Protein AF-A0A7S6LXA8-F1 (afdb_monomer_lite)

Secondary structure (DSSP, 8-state):
-PPPGGGGGT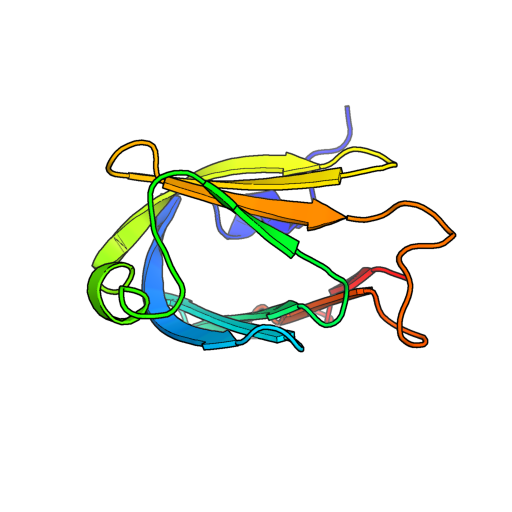TPBEEEEEEETTEEEEEEGGG-EEEE-S-EEEESS-GGGGGGGTT-BEEEEEE-SSEEEEEEGGG-EEEEE-STTT--SS-SEEEE-TTSPPEEE-

Foldseek 3Di:
DPPPPCVVQAFWFWADKQDDQQWIWTATPPRKIKIFRFGKDKDPDDNVCRVVSHGWGFHDWDDDQQWTWTATPPRIIIIGGNPPVRDPDPFGMWIDRPPDDIDTHD

Sequence (106 aa):
MEKSKLSVIQGLRVVDAVLAENGAGIIFENGINLAIYNKYELIGFSFTETQQLIGHFVTHVDEDINTIMIRFENSWALQVDMQNDAYTGPEAMQLCVPGKPIVIWN

pLDDT: mean 92.22, std 8.09, range [45.94, 98.19]

Radius of gyration: 12.71 Å; chains: 1; bounding box: 29×35×28 Å

Structure (mmCIF, N/CA/C/O backbone):
data_AF-A0A7S6LXA8-F1
#
_entry.id   AF-A0A7S6LXA8-F1
#
loop_
_atom_site.group_PDB
_atom_site.id
_atom_site.type_symbol
_atom_site.label_atom_id
_atom_site.label_alt_id
_atom_site.label_comp_id
_atom_site.label_asym_id
_atom_site.label_entity_id
_atom_site.label_seq_id
_atom_site.pdbx_PDB_ins_code
_atom_site.Cartn_x
_atom_site.Cartn_y
_atom_site.Cartn_z
_atom_site.occupancy
_atom_site.B_iso_or_equiv
_atom_site.auth_seq_id
_atom_site.auth_comp_id
_atom_site.auth_asym_id
_atom_site.auth_atom_id
_atom_site.pdbx_PDB_model_num
ATOM 1 N N . MET A 1 1 ? -8.182 -20.812 -5.555 1.00 45.94 1 MET A N 1
ATOM 2 C CA . MET A 1 1 ? -7.353 -19.602 -5.401 1.00 45.94 1 MET A CA 1
ATOM 3 C C . MET A 1 1 ? -7.144 -19.381 -3.924 1.00 45.94 1 MET A C 1
ATOM 5 O O . MET A 1 1 ? -8.130 -19.288 -3.200 1.00 45.94 1 MET A O 1
ATOM 9 N N . GLU A 1 2 ? -5.894 -19.392 -3.477 1.00 54.84 2 GLU A N 1
ATOM 10 C CA . GLU A 1 2 ? -5.554 -18.935 -2.130 1.00 54.84 2 GLU A CA 1
ATOM 11 C C . GLU A 1 2 ? -5.945 -17.456 -2.021 1.00 54.84 2 GLU A C 1
ATOM 13 O O . GLU A 1 2 ? -5.748 -16.693 -2.967 1.00 54.84 2 GLU A O 1
ATOM 18 N N . LYS A 1 3 ? -6.586 -17.056 -0.920 1.00 68.00 3 LYS A N 1
ATOM 19 C CA . LYS A 1 3 ? -6.861 -15.634 -0.689 1.00 68.00 3 LYS A CA 1
ATOM 20 C C . LYS A 1 3 ? -5.531 -14.938 -0.418 1.00 68.00 3 LYS A C 1
ATOM 22 O O . LYS A 1 3 ? -4.758 -15.437 0.395 1.00 68.00 3 LYS A O 1
ATOM 27 N N . SER A 1 4 ? -5.314 -13.784 -1.052 1.00 83.31 4 SER A N 1
ATOM 28 C CA . SER A 1 4 ? -4.171 -12.912 -0.763 1.00 83.31 4 SER A CA 1
ATOM 29 C C . SER A 1 4 ? -4.016 -12.715 0.746 1.00 83.31 4 SER A C 1
ATOM 31 O O . SER A 1 4 ? -5.007 -12.501 1.461 1.00 83.31 4 SER A O 1
ATOM 33 N N . LYS A 1 5 ? -2.775 -12.742 1.241 1.00 88.19 5 LYS A N 1
ATOM 34 C CA . LYS A 1 5 ? -2.492 -12.473 2.661 1.00 88.19 5 LYS A CA 1
ATOM 35 C C . LYS A 1 5 ? -2.853 -11.027 3.035 1.00 88.19 5 LYS A C 1
ATOM 37 O O . LYS A 1 5 ? -3.176 -10.763 4.191 1.00 88.19 5 LYS A O 1
ATOM 42 N N . LEU A 1 6 ? -2.905 -10.126 2.049 1.00 93.25 6 LEU A N 1
ATOM 43 C CA . LEU A 1 6 ? -3.374 -8.744 2.189 1.00 93.25 6 LEU A CA 1
ATOM 44 C C . LEU A 1 6 ? -4.895 -8.625 2.296 1.00 93.25 6 LEU A C 1
ATOM 46 O O . LEU A 1 6 ? -5.393 -7.564 2.650 1.00 93.25 6 LEU A O 1
ATOM 50 N N . SER A 1 7 ? -5.669 -9.689 2.068 1.00 93.56 7 SER A N 1
ATOM 51 C CA . SER A 1 7 ? -7.135 -9.619 2.201 1.00 93.56 7 SER A CA 1
ATOM 52 C C . SER A 1 7 ? -7.604 -9.167 3.593 1.00 93.56 7 SER A C 1
ATOM 54 O O . SER A 1 7 ? -8.725 -8.690 3.734 1.00 93.56 7 SER A O 1
ATOM 56 N N . VAL A 1 8 ? -6.741 -9.256 4.613 1.00 94.94 8 VAL A N 1
ATOM 57 C CA . VAL A 1 8 ? -6.995 -8.742 5.967 1.00 94.94 8 VAL A CA 1
ATOM 58 C C . VAL A 1 8 ? -7.100 -7.215 6.047 1.00 94.94 8 VAL A C 1
ATOM 60 O O . VAL A 1 8 ? -7.739 -6.726 6.972 1.00 94.94 8 VAL A O 1
ATOM 63 N N . ILE A 1 9 ? -6.499 -6.469 5.111 1.00 96.44 9 ILE A N 1
ATOM 64 C CA . ILE A 1 9 ? -6.600 -5.001 5.071 1.00 96.44 9 ILE A CA 1
ATOM 65 C C . ILE A 1 9 ? -7.773 -4.508 4.221 1.00 96.44 9 ILE A C 1
ATOM 67 O O . ILE A 1 9 ? -8.090 -3.323 4.254 1.00 96.44 9 ILE A O 1
ATOM 71 N N . GLN A 1 10 ? -8.445 -5.389 3.474 1.00 96.50 10 GLN A N 1
ATOM 72 C CA . GLN A 1 10 ? -9.585 -4.997 2.653 1.00 96.50 10 GLN A CA 1
ATOM 73 C C . GLN A 1 10 ? -10.771 -4.577 3.530 1.00 96.50 10 GLN A C 1
ATOM 75 O O . GLN A 1 10 ? -11.155 -5.278 4.465 1.00 96.50 10 GLN A O 1
ATOM 80 N N . GLY A 1 11 ? -11.357 -3.426 3.209 1.00 97.25 11 GLY A N 1
ATOM 81 C CA . GLY A 1 11 ? -12.405 -2.786 3.998 1.00 97.25 11 GLY A CA 1
ATOM 82 C C . GLY A 1 11 ? -11.893 -2.003 5.207 1.00 97.25 11 GLY A C 1
ATOM 83 O O . GLY A 1 11 ? -12.711 -1.398 5.891 1.00 97.25 11 GLY A O 1
ATOM 84 N N . LEU A 1 12 ? -10.580 -1.983 5.469 1.00 97.94 12 LEU A N 1
ATOM 85 C CA . LEU A 1 12 ? -10.014 -1.209 6.571 1.00 97.94 12 LEU A CA 1
ATOM 86 C C . LEU A 1 12 ? -9.739 0.235 6.163 1.00 97.94 12 LEU A C 1
ATOM 88 O O . LEU A 1 12 ? -9.329 0.521 5.033 1.00 97.94 12 LEU A O 1
ATOM 92 N N . ARG A 1 13 ? -9.915 1.142 7.123 1.00 98.19 13 ARG A N 1
ATOM 93 C CA . ARG A 1 13 ? -9.580 2.560 6.981 1.00 98.19 13 ARG A CA 1
ATOM 94 C C . ARG A 1 13 ? -8.093 2.816 7.208 1.00 98.19 13 ARG A C 1
ATOM 96 O O . ARG A 1 13 ? -7.518 2.304 8.171 1.00 98.19 13 ARG A O 1
ATOM 103 N N . VAL A 1 14 ? -7.497 3.669 6.381 1.00 98.06 14 VAL A N 1
ATOM 104 C CA . VAL A 1 14 ? -6.149 4.211 6.592 1.00 98.06 14 VAL A CA 1
ATOM 105 C C . VAL A 1 14 ? -6.189 5.226 7.735 1.00 98.06 14 VAL A C 1
ATOM 107 O O . VAL A 1 14 ? -6.966 6.182 7.714 1.00 98.06 14 VAL A O 1
ATOM 110 N N . VAL A 1 15 ? -5.362 5.003 8.751 1.00 98.00 15 VAL A N 1
ATOM 111 C CA . VAL A 1 15 ? -5.232 5.852 9.945 1.00 98.00 15 VAL A CA 1
ATOM 112 C C . VAL A 1 15 ? -4.015 6.761 9.841 1.00 98.00 15 VAL A C 1
ATOM 114 O O . VAL A 1 15 ? -4.078 7.901 10.290 1.00 98.00 15 VAL A O 1
ATOM 117 N N . ASP A 1 16 ? -2.935 6.266 9.244 1.00 97.38 16 ASP A N 1
ATOM 118 C CA . ASP A 1 16 ? -1.723 7.037 8.990 1.00 97.38 16 ASP A CA 1
ATOM 119 C C . ASP A 1 16 ? -1.017 6.490 7.745 1.00 97.38 16 ASP A C 1
ATOM 121 O O . ASP A 1 16 ? -1.143 5.305 7.418 1.00 97.38 16 ASP A O 1
ATOM 125 N N . ALA A 1 17 ? -0.287 7.350 7.046 1.00 96.25 17 ALA A N 1
ATOM 126 C CA . ALA A 1 17 ? 0.467 6.973 5.862 1.00 96.25 17 ALA A CA 1
ATOM 127 C C . ALA A 1 17 ? 1.689 7.876 5.674 1.00 96.25 17 ALA A C 1
ATOM 129 O O . ALA A 1 17 ? 1.605 9.105 5.721 1.00 96.25 17 ALA A O 1
ATOM 130 N N . VAL A 1 18 ? 2.820 7.244 5.379 1.00 95.12 18 VAL A N 1
ATOM 131 C CA . VAL A 1 18 ? 4.057 7.891 4.949 1.00 95.1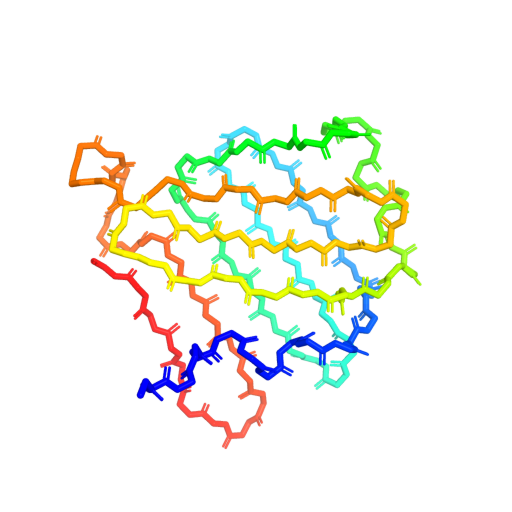2 18 VAL A CA 1
ATOM 132 C C . VAL A 1 18 ? 4.482 7.221 3.651 1.00 95.12 18 VAL A C 1
ATOM 134 O O . VAL A 1 18 ? 4.855 6.052 3.658 1.00 95.12 18 VAL A O 1
ATOM 137 N N . LEU A 1 19 ? 4.409 7.948 2.537 1.00 94.69 19 LEU A N 1
ATOM 138 C CA . LEU A 1 19 ? 4.789 7.462 1.212 1.00 94.69 19 LEU A CA 1
ATOM 139 C C . LEU A 1 19 ? 5.953 8.310 0.697 1.00 94.69 19 LEU A C 1
ATOM 141 O O . LEU A 1 19 ? 5.861 9.537 0.646 1.00 94.69 19 LEU A O 1
ATOM 145 N N . ALA A 1 20 ? 7.044 7.653 0.324 1.00 92.31 20 ALA A N 1
ATOM 146 C CA . ALA A 1 20 ? 8.225 8.257 -0.277 1.00 92.31 20 ALA A CA 1
ATOM 147 C C . ALA A 1 20 ? 8.754 7.389 -1.427 1.00 92.31 20 ALA A C 1
ATOM 149 O O . ALA A 1 20 ? 8.498 6.189 -1.486 1.00 92.31 20 ALA A O 1
ATOM 150 N N . GLU A 1 21 ? 9.555 7.967 -2.321 1.00 88.56 21 GLU A N 1
ATOM 151 C CA . GLU A 1 21 ? 10.095 7.250 -3.491 1.00 88.56 21 GLU A CA 1
ATOM 152 C C . GLU A 1 21 ? 10.875 5.970 -3.138 1.00 88.56 21 GLU A C 1
ATOM 154 O O . GLU A 1 21 ? 10.969 5.053 -3.948 1.00 88.56 21 GLU A O 1
ATOM 159 N N . ASN A 1 22 ? 11.436 5.899 -1.929 1.00 87.06 22 ASN A N 1
ATOM 160 C CA . ASN A 1 22 ? 12.260 4.792 -1.445 1.00 87.06 22 ASN A CA 1
ATOM 161 C C . ASN A 1 22 ? 11.551 3.871 -0.438 1.00 87.06 22 ASN A C 1
ATOM 163 O O . ASN A 1 22 ? 12.210 3.041 0.188 1.00 87.06 22 ASN A O 1
ATOM 167 N N . GLY A 1 23 ? 10.245 4.035 -0.244 1.00 92.25 23 GLY A N 1
ATOM 168 C CA . GLY A 1 23 ? 9.467 3.156 0.617 1.00 92.25 23 GLY A CA 1
ATOM 169 C C . GLY A 1 23 ? 8.165 3.777 1.096 1.00 92.25 23 GLY A C 1
ATOM 170 O O . GLY A 1 23 ? 7.953 4.990 1.032 1.00 92.25 23 GLY A O 1
ATOM 171 N N . ALA A 1 24 ? 7.287 2.923 1.598 1.00 95.50 24 ALA A N 1
ATOM 172 C CA . ALA A 1 24 ? 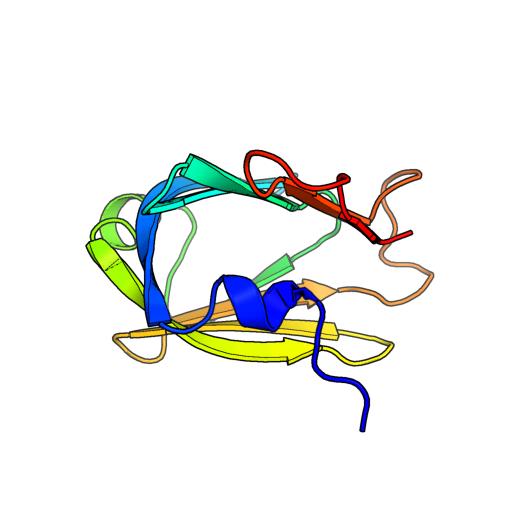6.012 3.329 2.161 1.00 95.50 24 ALA A CA 1
ATOM 173 C C . ALA A 1 24 ? 5.737 2.622 3.486 1.00 95.50 24 ALA A C 1
ATOM 175 O O . ALA A 1 24 ? 6.100 1.464 3.687 1.00 95.50 24 ALA A O 1
ATOM 176 N N . GLY A 1 25 ? 5.051 3.327 4.376 1.00 97.19 25 GLY A N 1
ATOM 177 C CA . GLY A 1 25 ? 4.457 2.790 5.589 1.00 97.19 25 GLY A CA 1
ATOM 178 C C . GLY A 1 25 ? 3.002 3.225 5.673 1.00 97.19 25 GLY A C 1
ATOM 179 O O . GLY A 1 25 ? 2.707 4.416 5.593 1.00 97.19 25 GLY A O 1
ATOM 180 N N . ILE A 1 26 ? 2.093 2.269 5.837 1.00 97.81 26 ILE A N 1
ATOM 181 C CA . ILE A 1 26 ? 0.657 2.523 5.968 1.00 97.81 26 ILE A CA 1
ATOM 182 C C . ILE A 1 26 ? 0.165 1.855 7.248 1.00 97.81 26 ILE A C 1
ATOM 184 O O . ILE A 1 26 ? 0.399 0.666 7.475 1.00 97.81 26 ILE A O 1
ATOM 188 N N . ILE A 1 27 ? -0.524 2.626 8.084 1.00 98.19 27 ILE A N 1
ATOM 189 C CA . ILE A 1 27 ? -1.204 2.137 9.280 1.00 98.19 27 ILE A CA 1
ATOM 190 C C . ILE A 1 27 ? -2.699 2.137 8.999 1.00 98.19 27 ILE A C 1
ATOM 192 O O . ILE A 1 27 ? -3.287 3.164 8.661 1.00 98.19 27 ILE A O 1
ATOM 196 N N . PHE A 1 28 ? -3.317 0.981 9.181 1.00 98.19 28 PHE A N 1
ATOM 197 C CA . PHE A 1 28 ? -4.756 0.797 9.101 1.00 98.19 28 PHE A CA 1
ATOM 198 C C . PHE A 1 28 ? -5.368 0.779 10.503 1.00 98.19 28 PHE A C 1
ATOM 200 O O . PHE A 1 28 ? -4.681 0.677 11.527 1.00 98.19 28 PHE A O 1
ATOM 207 N N . GLU A 1 29 ? -6.693 0.846 10.563 1.00 97.12 29 GLU A N 1
ATOM 208 C CA . GLU A 1 29 ? -7.413 0.604 11.806 1.00 97.12 29 GLU A CA 1
ATOM 209 C C . GLU A 1 29 ? -7.066 -0.764 12.420 1.00 97.12 29 GLU A C 1
ATOM 211 O O . GLU A 1 29 ? -6.529 -1.665 11.773 1.00 97.12 29 GLU A O 1
ATOM 216 N N . ASN A 1 30 ? -7.335 -0.901 13.718 1.00 95.38 30 ASN A N 1
ATOM 217 C CA . ASN A 1 30 ? -6.912 -2.044 14.536 1.00 95.38 30 ASN A CA 1
ATOM 218 C C . ASN A 1 30 ? -5.385 -2.196 14.687 1.00 95.38 30 ASN A C 1
ATOM 220 O O . ASN A 1 30 ? -4.932 -3.216 15.198 1.00 95.38 30 ASN A O 1
ATOM 224 N N . GLY A 1 31 ? -4.594 -1.192 14.287 1.00 95.94 31 GLY A N 1
ATOM 225 C CA . GLY A 1 31 ? -3.138 -1.182 14.460 1.00 95.94 31 GLY A CA 1
ATOM 226 C C . GLY A 1 31 ? -2.389 -2.091 13.485 1.00 95.94 31 GLY A C 1
ATOM 227 O O . GLY A 1 31 ? -1.248 -2.462 13.755 1.00 95.94 31 GLY A O 1
ATOM 228 N N . ILE A 1 32 ? -3.025 -2.477 12.375 1.00 98.12 32 ILE A N 1
ATOM 229 C CA . ILE A 1 32 ? -2.376 -3.242 11.308 1.00 98.12 32 ILE A CA 1
ATOM 230 C C . ILE A 1 32 ? -1.440 -2.307 10.542 1.00 98.12 32 ILE A C 1
ATOM 232 O O . ILE A 1 32 ? -1.830 -1.198 10.185 1.00 98.12 32 ILE A O 1
ATOM 236 N N . ASN A 1 33 ? -0.213 -2.751 10.283 1.00 97.75 33 ASN A N 1
ATOM 237 C CA . ASN A 1 33 ? 0.798 -1.967 9.577 1.00 97.75 33 ASN A CA 1
ATOM 238 C C . ASN A 1 33 ? 1.302 -2.728 8.348 1.00 97.75 33 ASN A C 1
ATOM 240 O O . ASN A 1 33 ? 1.588 -3.923 8.438 1.00 97.75 33 ASN A O 1
ATOM 244 N N . LEU A 1 34 ? 1.419 -2.022 7.226 1.00 97.94 34 LEU A N 1
ATOM 245 C CA . LEU A 1 34 ? 2.083 -2.485 6.014 1.00 97.94 34 LEU A CA 1
ATOM 246 C C . LEU A 1 34 ? 3.291 -1.589 5.732 1.00 97.94 34 LEU A C 1
ATOM 248 O O . LEU A 1 34 ? 3.143 -0.372 5.615 1.00 97.94 34 LEU A O 1
ATOM 252 N N . ALA A 1 35 ? 4.458 -2.201 5.575 1.00 97.31 35 ALA A N 1
ATOM 253 C CA . ALA A 1 35 ? 5.667 -1.559 5.086 1.00 97.31 35 ALA A CA 1
ATOM 254 C C . ALA A 1 35 ? 6.018 -2.094 3.692 1.00 97.31 35 ALA A C 1
ATOM 256 O O . ALA A 1 35 ? 5.890 -3.293 3.433 1.00 97.31 35 ALA A O 1
ATOM 257 N N . ILE A 1 36 ? 6.455 -1.202 2.807 1.00 96.06 36 ILE A N 1
ATOM 258 C CA . ILE A 1 36 ? 6.804 -1.485 1.413 1.00 96.06 36 ILE A CA 1
ATOM 259 C C . ILE A 1 36 ? 8.209 -0.944 1.172 1.00 96.06 36 ILE A C 1
ATOM 261 O O . ILE A 1 36 ? 8.471 0.238 1.413 1.00 96.06 36 ILE A O 1
ATOM 265 N N . TYR A 1 37 ? 9.097 -1.814 0.702 1.00 94.12 37 TYR A N 1
ATOM 266 C CA . TYR A 1 37 ? 10.515 -1.522 0.478 1.00 94.12 37 TYR A CA 1
ATOM 267 C C . TYR A 1 37 ? 10.897 -1.587 -1.006 1.00 94.12 37 TYR A C 1
ATOM 269 O O . TYR A 1 37 ? 11.840 -0.918 -1.435 1.00 94.12 37 TYR A O 1
ATOM 277 N N . ASN A 1 38 ? 10.148 -2.364 -1.794 1.00 93.06 38 ASN A N 1
ATOM 278 C CA . ASN A 1 38 ? 10.295 -2.402 -3.245 1.00 93.06 38 ASN A CA 1
ATOM 279 C C . ASN A 1 38 ? 9.784 -1.124 -3.911 1.00 93.06 38 ASN A C 1
ATOM 281 O O . ASN A 1 38 ? 9.058 -0.322 -3.316 1.00 93.06 38 ASN A O 1
ATOM 285 N N . LYS A 1 39 ? 10.150 -0.962 -5.188 1.00 92.69 39 LYS A N 1
ATOM 286 C CA . LYS A 1 39 ? 9.577 0.078 -6.042 1.00 92.69 39 LYS A CA 1
ATOM 287 C C . LYS A 1 39 ? 8.063 -0.073 -6.111 1.00 92.69 39 LYS A C 1
ATOM 289 O O . LYS A 1 39 ? 7.530 -1.178 -6.211 1.00 92.69 39 LYS A O 1
ATOM 294 N N . TYR A 1 40 ? 7.387 1.062 -6.090 1.00 94.81 40 TYR A N 1
ATOM 295 C CA . TYR A 1 40 ? 5.949 1.124 -6.238 1.00 94.81 40 TYR A CA 1
ATOM 296 C C . TYR A 1 40 ? 5.548 2.408 -6.952 1.00 94.81 40 TYR A C 1
ATOM 298 O O . TYR A 1 4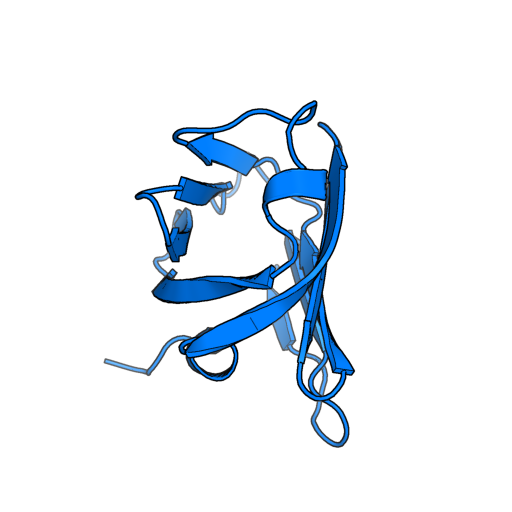0 ? 6.291 3.392 -6.976 1.00 94.81 40 TYR A O 1
ATOM 306 N N . GLU A 1 41 ? 4.353 2.386 -7.520 1.00 95.00 41 GLU A N 1
ATOM 307 C CA . GLU A 1 41 ? 3.752 3.509 -8.219 1.00 95.00 41 GLU A CA 1
ATOM 308 C C . GLU A 1 41 ? 2.446 3.919 -7.541 1.00 95.00 41 GLU A C 1
ATOM 310 O O . GLU A 1 41 ? 1.716 3.093 -6.980 1.00 95.00 41 GLU A O 1
ATOM 315 N N . LEU A 1 42 ? 2.157 5.219 -7.605 1.00 95.62 42 LEU A N 1
ATOM 316 C CA . LEU A 1 42 ? 0.901 5.800 -7.152 1.00 95.62 42 LEU A CA 1
ATOM 317 C C . LEU A 1 42 ? 0.026 6.097 -8.369 1.00 95.62 42 LEU A C 1
ATOM 319 O O . LEU A 1 42 ? 0.445 6.784 -9.300 1.00 95.62 42 LEU A O 1
ATOM 323 N N . ILE A 1 43 ? -1.198 5.578 -8.362 1.00 96.38 43 ILE A N 1
ATOM 324 C CA . ILE A 1 43 ? -2.162 5.736 -9.449 1.00 96.38 43 ILE A CA 1
ATOM 325 C C . ILE A 1 43 ? -3.299 6.619 -8.950 1.00 96.38 43 ILE A C 1
ATOM 327 O O . ILE A 1 43 ? -3.974 6.292 -7.975 1.00 96.38 43 ILE A O 1
ATOM 331 N N . GLY A 1 44 ? -3.525 7.738 -9.639 1.00 94.19 44 GLY A N 1
ATOM 332 C CA . GLY A 1 44 ? -4.597 8.686 -9.322 1.00 94.19 44 GLY A CA 1
ATOM 333 C C . GLY A 1 44 ? -4.274 9.686 -8.206 1.00 94.19 44 GLY A C 1
ATOM 334 O O . GLY A 1 44 ? -5.109 10.545 -7.937 1.00 94.19 44 GLY A O 1
ATOM 335 N N . PHE 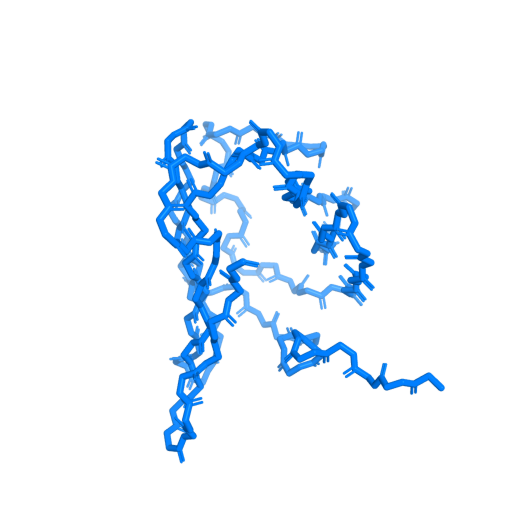A 1 45 ? -3.086 9.603 -7.600 1.00 94.00 45 PHE A N 1
ATOM 336 C CA . PHE A 1 45 ? -2.565 10.555 -6.614 1.00 94.00 45 PHE A CA 1
ATOM 337 C C . PHE A 1 45 ? -1.026 10.550 -6.603 1.00 94.00 45 PHE A C 1
ATOM 339 O O . PHE A 1 45 ? -0.393 9.737 -7.277 1.00 94.00 45 PHE A O 1
ATOM 346 N N . SER A 1 46 ? -0.424 11.467 -5.849 1.00 93.19 46 SER A N 1
ATOM 347 C CA . SER A 1 46 ? 1.026 11.679 -5.764 1.00 93.19 46 SER A CA 1
ATOM 348 C C . SER A 1 46 ? 1.550 11.669 -4.324 1.00 93.19 46 SER A C 1
ATOM 350 O O . SER A 1 46 ? 0.793 11.776 -3.359 1.00 93.19 46 SER A O 1
ATOM 352 N N . PHE A 1 47 ? 2.877 11.617 -4.157 1.00 90.06 47 PHE A N 1
ATOM 353 C CA . PHE A 1 47 ? 3.523 11.655 -2.836 1.00 90.06 47 PHE A CA 1
ATOM 354 C C . PHE A 1 47 ? 3.171 12.912 -2.028 1.00 90.06 47 PHE A C 1
ATOM 356 O O . PHE A 1 47 ? 3.035 12.852 -0.805 1.00 90.06 47 PHE A O 1
ATOM 363 N N . THR A 1 48 ? 2.954 14.046 -2.700 1.00 89.06 48 THR A N 1
ATOM 364 C CA . THR A 1 48 ? 2.529 15.295 -2.048 1.00 89.06 48 THR A CA 1
ATOM 365 C C . THR A 1 48 ? 1.104 15.240 -1.501 1.00 89.06 48 THR A C 1
ATOM 367 O O . THR A 1 48 ? 0.730 16.061 -0.668 1.00 89.06 48 THR A O 1
ATOM 370 N N . GLU A 1 49 ? 0.315 14.256 -1.929 1.00 88.50 49 GLU A N 1
ATOM 371 C CA . GLU A 1 49 ? -1.084 14.066 -1.547 1.00 88.50 49 GLU A CA 1
ATOM 372 C C . GLU A 1 49 ? -1.254 12.926 -0.536 1.00 88.50 49 GLU A C 1
ATOM 374 O O . GLU A 1 49 ? -2.376 12.592 -0.179 1.00 88.50 49 GLU A O 1
ATOM 379 N N . THR A 1 50 ? -0.160 12.366 -0.005 1.00 85.25 50 THR A N 1
ATOM 380 C CA . THR A 1 50 ? -0.183 11.244 0.953 1.00 85.25 50 THR A CA 1
ATOM 381 C C . THR A 1 50 ? -1.143 11.466 2.122 1.00 85.25 50 THR A C 1
ATOM 383 O O . THR A 1 50 ? -1.869 10.559 2.514 1.00 85.25 50 THR A O 1
ATOM 386 N N . GLN A 1 51 ? -1.190 12.685 2.667 1.00 89.44 51 GLN A N 1
ATOM 387 C CA . GLN A 1 51 ? -2.079 13.019 3.785 1.00 89.44 51 GLN A CA 1
ATOM 388 C C . GLN A 1 51 ? -3.564 12.901 3.424 1.00 89.44 51 GLN A C 1
ATOM 390 O O . GLN A 1 51 ? -4.390 12.689 4.306 1.00 89.44 51 GLN A O 1
ATOM 395 N N . GLN A 1 52 ? -3.910 13.002 2.140 1.00 91.12 52 GLN A N 1
ATOM 396 C CA . GLN A 1 52 ? -5.279 12.813 1.677 1.00 91.12 52 GLN A CA 1
ATOM 397 C C . GLN A 1 52 ? -5.700 11.343 1.727 1.00 91.12 52 GLN A C 1
ATOM 399 O O . GLN A 1 52 ? -6.891 11.083 1.797 1.00 91.12 52 GLN A O 1
ATOM 404 N N . LEU A 1 53 ? -4.759 10.388 1.741 1.00 93.75 53 LEU A N 1
ATOM 405 C CA . LEU A 1 53 ? -5.057 8.958 1.876 1.00 93.75 53 LEU A CA 1
ATOM 406 C C . LEU A 1 53 ? -5.647 8.619 3.256 1.00 93.75 53 LEU A C 1
ATOM 408 O O . LEU A 1 53 ? -6.392 7.649 3.397 1.00 93.75 53 LEU A O 1
ATOM 412 N N . ILE A 1 54 ? -5.325 9.418 4.277 1.00 96.06 54 ILE A N 1
ATOM 413 C CA . ILE A 1 54 ? -5.801 9.218 5.645 1.00 96.06 54 ILE A CA 1
ATOM 414 C C . ILE A 1 54 ? -7.320 9.391 5.689 1.00 96.06 54 ILE A C 1
ATOM 416 O O . ILE A 1 54 ? -7.871 10.409 5.279 1.00 96.06 54 ILE A O 1
ATOM 420 N N . GLY A 1 55 ? -8.004 8.395 6.247 1.00 96.69 55 GLY A N 1
ATOM 421 C CA . GLY A 1 55 ? -9.458 8.355 6.334 1.00 96.69 55 GLY A CA 1
ATOM 422 C C . GLY A 1 55 ? -10.141 7.595 5.199 1.00 96.69 55 GLY A C 1
ATOM 423 O O . GLY A 1 55 ? -11.307 7.245 5.377 1.00 96.69 55 GLY A O 1
ATOM 424 N N . HIS A 1 56 ? -9.437 7.272 4.110 1.00 97.25 56 HIS A N 1
ATOM 425 C CA . HIS A 1 56 ? -9.976 6.432 3.040 1.00 97.25 56 HIS A CA 1
ATOM 426 C C . HIS A 1 56 ? -9.885 4.944 3.356 1.00 97.25 56 HIS A C 1
ATOM 428 O O . HIS A 1 56 ? -9.027 4.486 4.116 1.00 97.25 56 HIS A O 1
ATOM 434 N N . PHE A 1 57 ? -10.790 4.183 2.749 1.00 97.88 57 PHE A N 1
ATOM 435 C CA . PHE A 1 57 ? -10.878 2.737 2.911 1.00 97.88 57 PHE A CA 1
ATOM 436 C C . PHE A 1 57 ? -10.169 1.992 1.782 1.00 97.88 57 PHE A C 1
ATOM 438 O O . PHE A 1 57 ? -10.199 2.413 0.625 1.00 97.88 57 PHE A O 1
ATOM 445 N N . VAL A 1 58 ? -9.582 0.840 2.108 1.00 97.81 58 VAL A N 1
ATOM 446 C CA . VAL A 1 58 ? -9.117 -0.125 1.106 1.00 97.81 58 VAL A CA 1
ATOM 447 C C . VAL A 1 58 ? -10.336 -0.806 0.493 1.00 97.81 58 VAL A C 1
ATOM 449 O O . VAL A 1 58 ? -11.059 -1.538 1.168 1.00 97.81 58 VAL A O 1
ATOM 452 N N . THR A 1 59 ? -10.569 -0.593 -0.795 1.00 97.50 59 THR A N 1
ATOM 453 C CA . THR A 1 59 ? -11.716 -1.165 -1.511 1.00 97.50 59 THR A CA 1
ATOM 454 C C . THR A 1 59 ? -11.410 -2.565 -2.026 1.00 97.50 59 THR A C 1
ATOM 456 O O . THR A 1 59 ? -12.275 -3.446 -1.992 1.00 97.50 59 THR A O 1
ATOM 459 N N . HIS A 1 60 ? -10.172 -2.794 -2.466 1.00 96.12 60 HIS A N 1
ATOM 460 C CA . HIS A 1 60 ? -9.769 -4.053 -3.078 1.00 96.12 60 HIS A CA 1
ATOM 461 C C . HIS A 1 60 ? -8.263 -4.285 -2.984 1.00 96.12 60 HIS A C 1
ATOM 463 O O . HIS A 1 60 ? -7.481 -3.337 -3.048 1.00 96.12 60 HIS A O 1
ATOM 469 N N . VAL A 1 61 ? -7.864 -5.552 -2.896 1.00 95.25 61 VAL A N 1
ATOM 470 C CA . VAL A 1 61 ? -6.464 -5.977 -2.992 1.00 95.25 61 VAL A CA 1
ATOM 471 C C . VAL A 1 61 ? -6.339 -7.082 -4.035 1.00 95.25 61 VAL A C 1
ATOM 473 O O . VAL A 1 61 ? -7.100 -8.048 -4.005 1.00 95.25 61 VAL A O 1
ATOM 476 N N . ASP A 1 62 ? -5.381 -6.937 -4.945 1.00 93.31 62 ASP A N 1
ATOM 477 C CA . ASP A 1 62 ? -4.960 -8.003 -5.852 1.00 93.31 62 ASP A CA 1
ATOM 478 C C . ASP A 1 62 ? -3.484 -8.303 -5.609 1.00 93.31 62 ASP A C 1
ATOM 480 O O . ASP A 1 62 ? -2.665 -7.399 -5.465 1.00 93.31 62 ASP A O 1
ATOM 484 N N . GLU A 1 63 ? -3.158 -9.585 -5.562 1.00 91.50 63 GLU A N 1
ATOM 485 C CA . GLU A 1 63 ? -1.797 -10.082 -5.405 1.00 91.50 63 GLU A CA 1
ATOM 486 C C . GLU A 1 63 ? -1.568 -11.114 -6.504 1.00 91.50 63 GLU A C 1
ATOM 488 O O . GLU A 1 63 ? -2.291 -12.114 -6.586 1.00 91.50 63 GLU A O 1
ATOM 493 N N . ASP A 1 64 ? -0.580 -10.852 -7.352 1.00 88.75 64 ASP A N 1
ATOM 494 C CA . ASP A 1 64 ? -0.053 -11.807 -8.314 1.00 88.75 64 ASP A CA 1
ATOM 495 C C . ASP A 1 64 ? 1.473 -11.939 -8.162 1.00 88.75 64 ASP A C 1
ATOM 497 O O . ASP A 1 64 ? 2.077 -11.375 -7.251 1.00 88.75 64 ASP A O 1
ATOM 501 N N . ILE A 1 65 ? 2.093 -12.762 -9.010 1.00 86.94 65 ILE A N 1
ATOM 502 C CA . ILE A 1 65 ? 3.525 -13.074 -8.912 1.00 86.94 65 ILE A CA 1
ATOM 503 C C . ILE A 1 65 ? 4.438 -11.882 -9.238 1.00 86.94 65 ILE A C 1
ATOM 505 O O . ILE A 1 65 ? 5.572 -11.849 -8.778 1.00 86.94 65 ILE A O 1
ATOM 509 N N . ASN A 1 66 ? 3.963 -10.921 -10.028 1.00 90.44 66 ASN A N 1
ATOM 510 C CA . ASN A 1 66 ? 4.750 -9.793 -10.522 1.00 90.44 66 ASN A CA 1
ATOM 511 C C . ASN A 1 66 ? 4.315 -8.464 -9.910 1.00 90.44 66 ASN A C 1
ATOM 513 O O . ASN A 1 66 ? 5.086 -7.510 -9.935 1.00 90.44 66 ASN A O 1
ATOM 517 N N . THR A 1 67 ? 3.091 -8.368 -9.397 1.00 93.50 67 THR A N 1
ATOM 518 C CA . THR A 1 67 ? 2.533 -7.122 -8.887 1.00 93.50 67 THR A CA 1
ATOM 519 C C . THR A 1 67 ? 1.620 -7.345 -7.695 1.00 93.50 67 THR A C 1
ATOM 521 O O . THR A 1 67 ? 0.894 -8.337 -7.588 1.00 93.50 67 THR A O 1
ATOM 524 N N . ILE A 1 68 ? 1.626 -6.361 -6.800 1.00 95.12 68 ILE A N 1
ATOM 525 C CA . ILE A 1 68 ? 0.643 -6.243 -5.729 1.00 95.12 68 ILE A CA 1
ATOM 526 C C . ILE A 1 68 ? -0.063 -4.906 -5.881 1.00 95.12 68 ILE A C 1
ATOM 528 O O . ILE A 1 68 ? 0.575 -3.860 -5.935 1.00 95.12 68 ILE A O 1
ATOM 532 N N . MET A 1 69 ? -1.389 -4.939 -5.930 1.00 96.31 69 MET A N 1
ATOM 533 C CA . MET A 1 69 ? -2.230 -3.770 -6.134 1.00 96.31 69 MET A CA 1
ATOM 534 C C . MET A 1 69 ? -3.154 -3.567 -4.937 1.00 96.31 69 MET A C 1
ATOM 536 O O . MET A 1 69 ? -4.010 -4.405 -4.646 1.00 96.31 69 MET A O 1
ATOM 540 N N . ILE A 1 70 ? -3.039 -2.411 -4.289 1.00 97.06 70 ILE A N 1
ATOM 541 C CA . ILE A 1 70 ? -3.912 -1.982 -3.194 1.00 97.06 70 ILE A CA 1
ATOM 542 C C . ILE A 1 70 ? -4.741 -0.809 -3.703 1.00 97.06 70 ILE A C 1
ATOM 544 O O . ILE A 1 70 ? -4.197 0.248 -4.012 1.00 97.06 70 ILE A O 1
ATOM 548 N N . ARG A 1 71 ? -6.058 -0.994 -3.802 1.00 97.56 71 ARG A N 1
ATOM 549 C CA . ARG A 1 71 ? -6.990 0.051 -4.236 1.00 97.56 71 ARG A CA 1
ATOM 550 C C . ARG A 1 71 ? -7.693 0.661 -3.042 1.00 97.56 71 ARG A C 1
ATOM 552 O O . ARG A 1 71 ? -8.153 -0.046 -2.145 1.00 97.56 71 ARG A O 1
ATOM 559 N N . PHE A 1 72 ? -7.820 1.972 -3.087 1.00 96.94 72 PHE A N 1
ATOM 560 C CA . PHE A 1 72 ? -8.516 2.774 -2.101 1.00 96.94 72 PHE A CA 1
ATOM 561 C C . PHE A 1 72 ? -9.821 3.311 -2.695 1.00 96.94 72 PHE A C 1
ATOM 563 O O . PHE A 1 72 ? -10.201 3.005 -3.832 1.00 96.94 72 PHE A O 1
ATOM 570 N N . GLU A 1 73 ? -10.547 4.097 -1.914 1.00 94.25 73 GLU A N 1
ATOM 571 C CA . GLU A 1 73 ? -11.619 4.940 -2.436 1.00 94.25 73 GLU A CA 1
ATOM 572 C C . GLU A 1 73 ? -11.079 5.954 -3.467 1.00 94.25 73 GLU A C 1
ATOM 574 O O . GLU A 1 73 ? -9.873 6.106 -3.653 1.00 94.25 73 GLU A O 1
ATOM 579 N N . ASN A 1 74 ? -11.977 6.634 -4.186 1.00 89.31 74 ASN A N 1
ATOM 580 C CA . ASN A 1 74 ?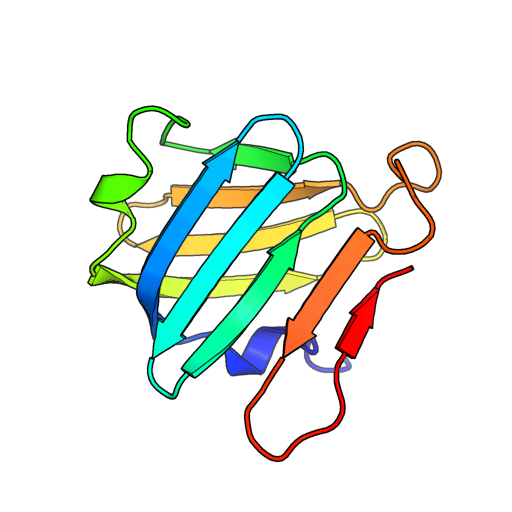 -11.628 7.630 -5.213 1.00 89.31 74 ASN A CA 1
ATOM 581 C C . ASN A 1 74 ? -10.787 7.101 -6.390 1.00 89.31 74 ASN A C 1
ATOM 583 O O . ASN A 1 74 ? -10.185 7.879 -7.125 1.00 89.31 74 ASN A O 1
ATOM 587 N N . SER A 1 75 ? -10.798 5.785 -6.625 1.00 92.25 75 SER A N 1
ATOM 588 C CA . SER A 1 75 ? -10.003 5.121 -7.673 1.00 92.25 75 SER A CA 1
ATOM 589 C C . SER A 1 75 ? -8.488 5.281 -7.505 1.00 92.25 75 SER A C 1
ATOM 591 O O . SER A 1 75 ? -7.742 5.073 -8.461 1.00 92.25 75 SER A O 1
ATOM 593 N N . TRP A 1 76 ? -8.027 5.634 -6.303 1.00 96.38 76 TRP A N 1
ATOM 594 C CA . TRP A 1 76 ? -6.607 5.667 -5.979 1.00 96.38 76 TRP A CA 1
ATOM 595 C C . TRP A 1 76 ? -6.062 4.260 -5.808 1.00 96.38 76 TRP A C 1
ATOM 597 O O . TRP A 1 76 ? -6.750 3.374 -5.292 1.00 96.38 76 TRP A O 1
ATOM 607 N N . ALA A 1 77 ? -4.814 4.052 -6.213 1.00 96.56 77 ALA A N 1
ATOM 608 C CA . ALA A 1 77 ? -4.160 2.773 -6.011 1.00 96.56 77 ALA A CA 1
ATOM 609 C C . ALA A 1 77 ? -2.658 2.904 -5.772 1.00 96.56 77 ALA A C 1
ATOM 611 O O . ALA A 1 77 ? -2.007 3.817 -6.278 1.00 96.56 77 ALA A O 1
ATOM 612 N N . LEU A 1 78 ? -2.131 1.953 -5.008 1.00 96.31 78 LEU A N 1
ATOM 613 C CA . LEU A 1 78 ? -0.708 1.715 -4.840 1.00 96.31 78 LEU A CA 1
ATOM 614 C C . LEU A 1 78 ? -0.377 0.383 -5.513 1.00 96.31 78 LEU A C 1
ATOM 616 O O . LEU A 1 78 ? -0.947 -0.649 -5.148 1.00 96.31 78 LEU A O 1
ATOM 620 N N . GLN A 1 79 ? 0.535 0.416 -6.481 1.00 96.31 79 GLN A N 1
ATOM 621 C CA . GLN A 1 79 ? 1.010 -0.765 -7.198 1.00 96.31 79 GLN A CA 1
ATOM 622 C C . GLN A 1 79 ? 2.471 -1.032 -6.839 1.00 96.31 79 GLN A C 1
ATOM 624 O O . GLN A 1 79 ? 3.338 -0.240 -7.190 1.00 96.31 79 GLN A O 1
ATOM 629 N N . VAL A 1 80 ? 2.749 -2.141 -6.160 1.00 95.31 80 VAL A N 1
ATOM 630 C CA . VAL A 1 80 ? 4.107 -2.595 -5.830 1.00 95.31 80 VAL A CA 1
ATOM 631 C C . VAL A 1 80 ? 4.613 -3.520 -6.927 1.00 95.31 80 VAL A C 1
ATOM 633 O O . VAL A 1 80 ? 3.896 -4.433 -7.349 1.00 95.31 80 VAL A O 1
ATOM 636 N N . ASP A 1 81 ? 5.846 -3.290 -7.367 1.00 93.75 81 ASP A N 1
ATOM 637 C CA . ASP A 1 81 ? 6.544 -4.159 -8.309 1.00 93.75 81 ASP A CA 1
ATOM 638 C C . ASP A 1 81 ? 7.201 -5.332 -7.560 1.00 93.75 81 ASP A C 1
ATOM 640 O O . ASP A 1 81 ? 8.024 -5.144 -6.656 1.00 93.75 81 ASP A O 1
ATOM 644 N N . MET A 1 82 ? 6.802 -6.547 -7.931 1.00 92.00 82 MET A N 1
ATOM 645 C CA . MET A 1 82 ? 7.269 -7.816 -7.362 1.00 92.00 82 MET A CA 1
ATOM 646 C C . MET A 1 82 ? 8.114 -8.614 -8.361 1.00 92.00 82 MET A C 1
ATOM 648 O O . MET A 1 82 ? 8.435 -9.775 -8.111 1.00 92.00 82 MET A O 1
ATOM 652 N N . GLN A 1 83 ? 8.481 -8.029 -9.505 1.00 89.56 83 GLN A N 1
ATOM 653 C CA . GLN A 1 83 ? 9.404 -8.682 -10.429 1.00 89.56 83 GLN A CA 1
ATOM 654 C C . GLN A 1 83 ? 10.776 -8.884 -9.781 1.00 89.56 83 GLN A C 1
ATOM 656 O O . GLN A 1 83 ? 11.234 -8.075 -8.977 1.00 89.56 83 GLN A O 1
ATOM 661 N N . ASN A 1 84 ? 11.466 -9.960 -10.165 1.00 81.50 84 ASN A N 1
ATOM 662 C CA . ASN A 1 84 ? 12.751 -10.347 -9.569 1.00 81.50 84 ASN A CA 1
ATOM 663 C C . ASN A 1 84 ? 13.831 -9.246 -9.630 1.00 81.50 84 ASN A C 1
ATOM 665 O O . ASN A 1 84 ? 14.723 -9.220 -8.787 1.00 81.50 84 ASN A O 1
ATOM 669 N N . ASP A 1 85 ? 13.784 -8.354 -10.620 1.00 84.06 85 ASP A N 1
ATOM 670 C CA . ASP A 1 85 ? 14.716 -7.232 -10.785 1.00 84.06 85 ASP A CA 1
ATOM 671 C C . ASP A 1 85 ? 14.282 -5.948 -10.052 1.00 84.06 85 ASP A C 1
ATOM 673 O O . ASP A 1 85 ? 15.069 -5.003 -9.949 1.00 84.06 85 ASP A O 1
ATOM 677 N N . ALA A 1 86 ? 13.064 -5.916 -9.505 1.00 79.25 86 ALA A N 1
ATOM 678 C CA . ALA A 1 86 ? 12.536 -4.805 -8.720 1.00 79.25 86 ALA A CA 1
ATOM 679 C C . ALA A 1 86 ? 12.975 -4.839 -7.247 1.00 79.25 86 ALA A C 1
ATOM 681 O O . ALA A 1 86 ? 12.838 -3.831 -6.547 1.00 79.25 86 ALA A O 1
ATOM 682 N N . TYR A 1 87 ? 13.523 -5.968 -6.786 1.00 77.25 87 TYR A N 1
ATOM 683 C CA . TYR A 1 87 ? 13.973 -6.148 -5.410 1.00 77.25 87 TYR A CA 1
ATOM 684 C C . TYR A 1 87 ? 15.159 -5.239 -5.084 1.00 77.25 87 TYR A C 1
ATOM 686 O O . TYR A 1 87 ? 16.259 -5.371 -5.622 1.00 77.25 87 TYR A O 1
ATOM 694 N N . THR A 1 88 ? 14.931 -4.312 -4.158 1.00 74.19 88 THR A N 1
ATOM 695 C CA . THR A 1 88 ? 15.935 -3.360 -3.654 1.00 74.19 88 THR A CA 1
ATOM 696 C C . THR A 1 88 ? 16.624 -3.853 -2.378 1.00 74.19 88 THR A C 1
ATOM 698 O O . THR A 1 88 ? 17.609 -3.258 -1.936 1.00 74.19 88 THR A O 1
ATOM 701 N N . GLY A 1 89 ? 16.139 -4.952 -1.795 1.00 78.31 89 GLY A N 1
ATOM 702 C CA . GLY A 1 89 ? 16.624 -5.554 -0.557 1.00 78.31 89 GLY A CA 1
ATOM 703 C C . GLY A 1 89 ? 16.112 -6.991 -0.375 1.00 78.31 89 GLY A C 1
ATOM 704 O O . GLY A 1 89 ? 15.511 -7.546 -1.292 1.00 78.31 89 GLY A O 1
ATOM 705 N N . PRO A 1 90 ? 16.355 -7.614 0.795 1.00 78.88 90 PRO A N 1
ATOM 706 C CA . PRO A 1 90 ? 15.945 -8.997 1.062 1.00 78.88 90 PRO A CA 1
ATOM 707 C C . PRO A 1 90 ? 14.428 -9.176 1.225 1.00 78.88 90 PRO A C 1
ATOM 709 O O . PRO A 1 90 ? 13.948 -10.305 1.223 1.00 78.88 90 PRO A O 1
ATOM 712 N N . GLU A 1 91 ? 13.688 -8.082 1.411 1.00 86.69 91 GLU A N 1
ATOM 713 C CA . GLU A 1 91 ? 12.252 -8.072 1.671 1.00 86.69 91 GLU A CA 1
ATOM 714 C C . GLU A 1 91 ? 11.607 -7.009 0.781 1.00 86.69 91 GLU A C 1
ATOM 716 O O . GLU A 1 91 ? 12.044 -5.859 0.776 1.00 86.69 91 GLU A O 1
ATOM 721 N N . ALA A 1 92 ? 10.560 -7.381 0.050 1.00 89.44 92 ALA A N 1
ATOM 722 C CA . ALA A 1 92 ? 9.767 -6.461 -0.757 1.00 89.44 92 ALA A CA 1
ATOM 723 C C . ALA A 1 92 ? 8.737 -5.711 0.091 1.00 89.44 92 ALA A C 1
ATOM 725 O O . ALA A 1 92 ? 8.521 -4.508 -0.086 1.00 89.44 92 ALA A O 1
ATOM 726 N N . MET A 1 93 ? 8.097 -6.428 1.019 1.00 94.81 93 MET A N 1
ATOM 727 C CA . MET A 1 93 ? 7.060 -5.897 1.899 1.00 94.81 93 MET A CA 1
ATOM 728 C C . MET A 1 93 ? 6.978 -6.668 3.215 1.00 94.81 93 MET A C 1
ATOM 730 O O . MET A 1 93 ? 7.307 -7.855 3.285 1.00 94.81 93 MET A O 1
ATOM 734 N N . GLN A 1 94 ? 6.411 -6.011 4.224 1.00 96.56 94 GLN A N 1
ATOM 735 C CA . GLN A 1 94 ? 6.109 -6.593 5.525 1.00 96.56 94 GLN A CA 1
ATOM 736 C C . GLN A 1 94 ? 4.706 -6.187 5.991 1.00 96.56 94 GLN A C 1
ATOM 738 O O . GLN A 1 94 ? 4.390 -5.003 6.059 1.00 96.56 94 GLN A O 1
ATOM 743 N N . LEU A 1 95 ? 3.879 -7.160 6.379 1.00 97.38 95 LEU A N 1
ATOM 744 C CA . LEU A 1 95 ? 2.562 -6.940 6.980 1.00 97.38 95 LEU A CA 1
ATOM 745 C C . LEU A 1 95 ? 2.558 -7.431 8.431 1.00 97.38 95 LEU A C 1
ATOM 747 O O . LEU A 1 95 ? 2.730 -8.620 8.718 1.00 97.38 95 LEU A O 1
ATOM 751 N N . CYS A 1 96 ? 2.283 -6.504 9.341 1.00 97.75 96 CYS A N 1
ATOM 752 C CA . CYS A 1 96 ? 2.152 -6.742 10.769 1.00 97.75 96 CYS A CA 1
ATOM 753 C C . CYS A 1 96 ? 0.680 -6.659 11.173 1.00 97.75 96 CYS A C 1
ATOM 755 O O . CYS A 1 96 ? 0.087 -5.581 11.180 1.00 97.75 96 CYS A O 1
ATOM 757 N N . VAL A 1 97 ? 0.099 -7.795 11.561 1.00 97.25 97 VAL A N 1
ATOM 758 C CA . VAL A 1 97 ? -1.241 -7.851 12.160 1.00 97.25 97 VAL A CA 1
ATOM 759 C C . VAL A 1 97 ? -1.088 -8.134 13.655 1.00 97.25 97 VAL A C 1
ATOM 761 O O . VAL A 1 97 ? -0.496 -9.160 14.003 1.00 97.25 97 VAL A O 1
ATOM 764 N N . PRO A 1 98 ? -1.610 -7.280 14.556 1.00 96.31 98 PRO A N 1
ATOM 765 C CA . PRO A 1 98 ? -1.475 -7.493 15.993 1.00 96.31 98 PRO A CA 1
ATOM 766 C C . PRO A 1 98 ? -1.920 -8.892 16.435 1.00 96.31 98 PRO A C 1
ATOM 768 O O . PRO A 1 98 ? -2.998 -9.369 16.077 1.00 96.31 98 PRO A O 1
ATOM 771 N N . GLY A 1 99 ? -1.063 -9.564 17.207 1.00 96.19 99 GLY A N 1
ATOM 772 C CA . GLY A 1 99 ? -1.311 -10.920 17.706 1.00 96.19 99 GLY A CA 1
ATOM 773 C C . GLY A 1 99 ? -1.127 -12.046 16.679 1.00 96.19 99 GLY A C 1
ATOM 774 O O . GLY A 1 99 ? -1.414 -13.197 17.006 1.00 96.19 99 GLY A O 1
ATOM 775 N N . LYS A 1 100 ? -0.650 -11.757 15.460 1.00 95.38 100 LYS A N 1
ATOM 776 C CA . LYS A 1 100 ? -0.352 -12.762 14.428 1.00 95.38 100 LYS A CA 1
ATOM 777 C C . LYS A 1 100 ? 1.130 -12.741 14.030 1.00 95.38 100 LYS A C 1
ATOM 779 O O . LYS A 1 100 ? 1.799 -11.729 14.237 1.00 95.38 100 LYS A O 1
ATOM 784 N N . PRO A 1 101 ? 1.650 -13.838 13.449 1.00 95.44 101 PRO A N 1
ATOM 785 C CA . PRO A 1 101 ? 2.965 -13.827 12.821 1.00 95.44 101 PRO A CA 1
ATOM 786 C C . PRO A 1 101 ? 3.060 -12.745 11.743 1.00 95.44 101 PRO A C 1
ATOM 788 O O . PRO A 1 101 ? 2.092 -12.497 11.021 1.00 95.44 101 PRO A O 1
ATOM 791 N N . ILE A 1 102 ? 4.237 -12.133 11.636 1.00 95.50 102 ILE A N 1
ATOM 792 C CA . ILE A 1 102 ? 4.548 -11.173 10.578 1.00 95.50 102 ILE A CA 1
ATOM 793 C C . ILE A 1 102 ? 4.542 -11.911 9.238 1.00 95.50 102 ILE A C 1
ATOM 795 O O . ILE A 1 102 ? 5.085 -13.012 9.120 1.00 95.50 102 ILE A O 1
ATOM 799 N N . VAL A 1 103 ? 3.920 -11.303 8.231 1.00 95.38 103 VAL A N 1
ATOM 800 C CA . VAL A 1 103 ? 3.981 -11.782 6.851 1.00 95.38 103 VAL A CA 1
ATOM 801 C C . VAL A 1 103 ? 5.039 -10.974 6.113 1.00 95.38 103 VAL A C 1
ATOM 803 O O . VAL A 1 103 ? 4.989 -9.748 6.126 1.00 95.38 103 VAL A O 1
ATOM 806 N N . ILE A 1 104 ? 5.976 -11.667 5.473 1.00 93.56 104 ILE A N 1
ATOM 807 C CA . ILE A 1 104 ? 7.060 -11.078 4.685 1.00 93.56 104 ILE A CA 1
ATOM 808 C C . ILE A 1 104 ? 6.913 -11.564 3.244 1.00 93.56 104 ILE A C 1
ATOM 810 O O . ILE A 1 104 ? 6.627 -12.746 3.019 1.00 93.56 104 ILE A O 1
ATOM 814 N N . TRP A 1 105 ? 7.101 -10.653 2.293 1.00 91.94 105 TRP A N 1
ATOM 815 C CA . TRP A 1 105 ? 7.272 -10.966 0.876 1.00 91.94 105 TRP A CA 1
ATOM 816 C C . TRP A 1 105 ? 8.736 -10.756 0.505 1.00 91.94 105 TRP A C 1
ATOM 818 O O . TRP A 1 105 ? 9.310 -9.724 0.856 1.00 91.94 105 TRP A O 1
ATOM 828 N N . ASN A 1 106 ? 9.329 -11.733 -0.174 1.00 87.62 106 ASN A N 1
ATOM 829 C CA . ASN A 1 106 ? 10.731 -11.776 -0.581 1.00 87.62 106 ASN A CA 1
ATOM 830 C C . ASN A 1 106 ? 10.894 -12.417 -1.962 1.00 87.62 106 ASN A C 1
ATOM 832 O O . ASN A 1 106 ? 9.854 -12.756 -2.570 1.00 87.62 106 ASN A O 1
#